Protein AF-A0A3D3H3L8-F1 (afdb_monomer_lite)

Sequence (77 aa):
PRSLPLWLPAAYAGFARRRADAFGSTGGTTRPLAMTVTRTLEDELKRGVDRPRRAGLTQADEFEIIRTIMATRNDTE

Radius of gyration: 18.62 Å; chains: 1; bounding box: 47×22×41 Å

pLDDT: mean 89.96, std 7.77, range [53.28, 98.19]

Secondary structure (DSSP, 8-state):
---------GGGGGGG----HHHHHTT-----HHHHHHHHHHHHHHH-TTSPPSSS--HHHHHHHHHHHHHHHHT--

Foldseek 3Di:
DADDPDDDDPVVPVVPDDDCVVCVVVVHDDDDPVVVVVVVVVVCVVVDVQDDDPYHDHPVRVVVVVVVVVVVVVVVD

Structure (mmCIF, N/CA/C/O backbone):
data_AF-A0A3D3H3L8-F1
#
_entry.id   AF-A0A3D3H3L8-F1
#
loop_
_atom_site.group_PDB
_atom_site.id
_atom_site.type_symbol
_atom_site.label_atom_id
_atom_site.label_alt_id
_atom_site.label_comp_id
_atom_site.label_asym_id
_atom_site.label_entity_id
_atom_site.label_seq_id
_atom_site.pdbx_PDB_ins_code
_atom_site.Cartn_x
_atom_site.Cartn_y
_atom_site.Cartn_z
_atom_site.occupancy
_atom_site.B_iso_or_equiv
_atom_site.auth_seq_id
_atom_site.auth_comp_id
_atom_site.auth_asym_id
_atom_site.auth_atom_id
_atom_site.pdbx_PDB_model_num
ATOM 1 N N . PRO A 1 1 ? -0.252 10.594 14.155 1.00 74.81 1 PRO A N 1
ATOM 2 C CA . PRO A 1 1 ? -1.564 11.048 13.624 1.00 74.81 1 PRO A CA 1
ATOM 3 C C . PRO A 1 1 ? -2.467 9.849 13.309 1.00 74.81 1 PRO A C 1
ATOM 5 O O . PRO A 1 1 ? -1.997 8.926 12.650 1.00 74.81 1 PRO A O 1
ATOM 8 N N . ARG A 1 2 ? -3.726 9.857 13.778 1.00 82.94 2 ARG A N 1
ATOM 9 C CA . ARG A 1 2 ? -4.726 8.841 13.410 1.00 82.94 2 ARG A CA 1
ATOM 10 C C . ARG A 1 2 ? -5.237 9.131 12.002 1.00 82.94 2 ARG A C 1
ATOM 12 O O . ARG A 1 2 ? -5.800 10.194 11.763 1.00 82.94 2 ARG A O 1
ATOM 19 N N . SER A 1 3 ? -5.031 8.202 11.079 1.00 86.81 3 SER A N 1
ATOM 20 C CA . SER A 1 3 ? -5.462 8.337 9.686 1.00 86.81 3 SER A CA 1
ATOM 21 C C . SER A 1 3 ? -5.952 7.000 9.154 1.00 86.81 3 SER A C 1
ATOM 23 O O . SER A 1 3 ? -5.343 5.968 9.433 1.00 86.81 3 SER A O 1
ATOM 25 N N . LEU A 1 4 ? -7.015 7.027 8.357 1.00 82.94 4 LEU A N 1
ATOM 26 C CA . LEU A 1 4 ? -7.487 5.857 7.624 1.00 82.94 4 LEU A CA 1
ATOM 27 C C . LEU A 1 4 ? -6.814 5.781 6.246 1.00 82.94 4 LEU A C 1
ATOM 29 O O . LEU A 1 4 ? -6.410 6.820 5.713 1.00 82.94 4 LEU A O 1
ATOM 33 N N . PRO A 1 5 ? -6.696 4.577 5.654 1.00 81.44 5 PRO A N 1
ATOM 34 C CA . PRO A 1 5 ? -6.344 4.451 4.248 1.00 81.44 5 PRO A CA 1
ATOM 35 C C . PRO A 1 5 ? -7.308 5.276 3.391 1.00 81.44 5 PRO A C 1
ATOM 37 O O . PRO A 1 5 ? -8.510 5.322 3.659 1.00 81.44 5 PRO A O 1
ATOM 40 N N . LEU A 1 6 ? -6.783 5.927 2.356 1.00 84.31 6 LEU A N 1
ATOM 41 C CA . LEU A 1 6 ? -7.611 6.636 1.390 1.00 84.31 6 LEU A CA 1
ATOM 42 C C . LEU A 1 6 ? -8.390 5.613 0.552 1.00 84.31 6 LEU A C 1
ATOM 44 O O . LEU A 1 6 ? -7.800 4.903 -0.260 1.00 84.31 6 LEU A O 1
ATOM 48 N N . TRP A 1 7 ? -9.709 5.575 0.725 1.00 82.50 7 TRP A N 1
ATOM 49 C CA . TRP A 1 7 ? -10.622 4.808 -0.120 1.00 82.50 7 TRP A CA 1
ATOM 50 C C . TRP A 1 7 ? -11.311 5.755 -1.094 1.00 82.50 7 TRP A C 1
ATOM 52 O O . TRP A 1 7 ? -11.965 6.711 -0.683 1.00 82.50 7 TRP A O 1
ATOM 62 N N . LEU A 1 8 ? -11.147 5.503 -2.391 1.00 85.56 8 LEU A N 1
ATOM 63 C CA . LEU A 1 8 ? -11.756 6.315 -3.438 1.00 85.56 8 LEU A CA 1
ATOM 64 C C . LEU A 1 8 ? -12.906 5.549 -4.094 1.00 85.56 8 LEU A C 1
ATOM 66 O O . LEU A 1 8 ? -12.730 4.375 -4.430 1.00 85.56 8 LEU A O 1
ATOM 70 N N . PRO A 1 9 ? -14.059 6.195 -4.337 1.00 89.62 9 PRO A N 1
ATOM 71 C CA . PRO A 1 9 ? -15.102 5.612 -5.170 1.00 89.62 9 PRO A CA 1
ATOM 72 C C . PRO A 1 9 ? -14.585 5.333 -6.586 1.00 89.62 9 PRO A C 1
ATOM 74 O O . PRO A 1 9 ? -13.722 6.054 -7.092 1.00 89.62 9 PRO A O 1
ATOM 77 N N . ALA A 1 10 ? -15.166 4.338 -7.263 1.00 88.44 10 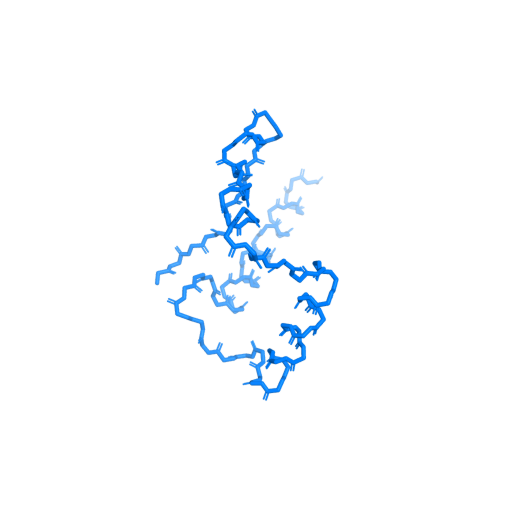ALA A N 1
ATOM 78 C CA . ALA A 1 10 ? -14.751 3.932 -8.611 1.00 88.44 10 ALA A CA 1
ATOM 79 C C . ALA A 1 10 ? -14.761 5.091 -9.629 1.00 88.44 10 ALA A C 1
ATOM 81 O O . ALA A 1 10 ? -13.884 5.167 -10.488 1.00 88.44 10 ALA A O 1
ATOM 82 N N . ALA A 1 11 ? -15.690 6.044 -9.479 1.00 93.12 11 ALA A N 1
ATOM 83 C CA . ALA A 1 11 ? -15.763 7.257 -10.298 1.00 93.12 11 ALA A CA 1
ATOM 84 C C . ALA A 1 11 ? -14.480 8.116 -10.252 1.00 93.12 11 ALA A C 1
ATOM 86 O O . ALA A 1 11 ? -14.206 8.872 -11.180 1.00 93.12 11 ALA A O 1
ATOM 87 N N . TYR A 1 12 ? -13.660 7.973 -9.206 1.00 91.44 12 TYR A N 1
ATOM 88 C CA . TYR A 1 12 ? -12.414 8.711 -9.004 1.00 91.44 12 TYR A CA 1
ATOM 89 C C . TYR A 1 12 ? -11.160 7.876 -9.300 1.00 91.44 12 TYR A C 1
ATOM 91 O O . TYR A 1 12 ? -10.064 8.246 -8.879 1.00 91.44 12 TYR A O 1
ATOM 99 N N . ALA A 1 13 ? -11.270 6.783 -10.066 1.00 84.62 13 ALA A N 1
ATOM 100 C CA . ALA A 1 13 ? -10.125 5.938 -10.434 1.00 84.62 13 ALA A CA 1
ATOM 101 C C . ALA A 1 13 ? -8.967 6.720 -11.096 1.00 84.62 13 ALA A C 1
ATOM 103 O O . ALA A 1 13 ? -7.799 6.347 -10.972 1.00 84.62 13 ALA A O 1
ATOM 104 N N . GLY A 1 14 ? -9.266 7.844 -11.757 1.00 87.44 14 GLY A N 1
ATOM 105 C CA . GLY A 1 14 ? -8.263 8.735 -12.345 1.00 87.44 14 GLY A CA 1
ATOM 106 C C . GLY A 1 14 ? -7.344 9.431 -11.331 1.00 87.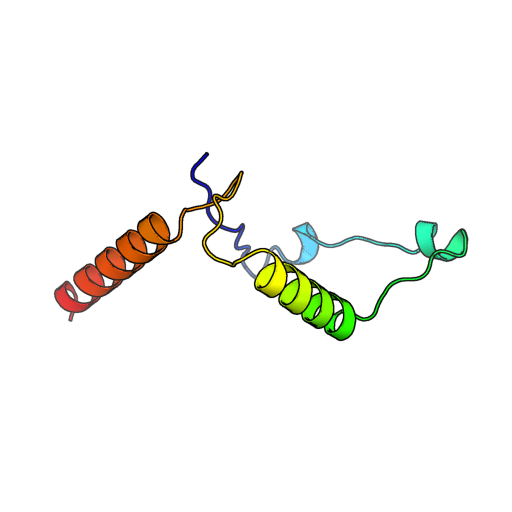44 14 GLY A C 1
ATOM 107 O O . GLY A 1 14 ? -6.225 9.786 -11.694 1.00 87.44 14 GLY A O 1
ATOM 108 N N . PHE A 1 15 ? -7.758 9.582 -10.066 1.00 88.25 15 PHE A N 1
ATOM 109 C CA . PHE A 1 15 ? -7.008 10.317 -9.035 1.00 88.25 15 PHE A CA 1
ATOM 110 C C . PHE A 1 15 ? -5.589 9.761 -8.826 1.00 88.25 15 PHE A C 1
ATOM 112 O O . PHE A 1 15 ? -4.604 10.504 -8.742 1.00 88.25 15 PHE A O 1
ATOM 119 N N . ALA A 1 16 ? -5.471 8.432 -8.793 1.00 84.25 16 ALA A N 1
ATOM 120 C CA . ALA A 1 16 ? -4.205 7.730 -8.604 1.00 84.25 16 ALA A CA 1
ATOM 121 C C . ALA A 1 16 ? -3.494 7.384 -9.927 1.00 84.25 16 ALA A C 1
ATOM 123 O O . ALA A 1 16 ? -2.427 6.772 -9.901 1.00 84.25 16 ALA A O 1
ATOM 124 N N . ARG A 1 17 ? -4.040 7.766 -11.093 1.00 87.31 17 ARG A N 1
ATOM 125 C CA . ARG A 1 17 ? -3.425 7.446 -12.388 1.00 87.31 17 ARG A CA 1
ATOM 126 C C . ARG A 1 17 ? -2.088 8.174 -12.518 1.00 87.31 17 ARG A C 1
ATOM 128 O O . ARG A 1 17 ? -1.993 9.382 -12.298 1.00 87.31 17 ARG A O 1
ATOM 135 N N . ARG A 1 18 ? -1.044 7.431 -12.876 1.00 87.56 18 ARG A N 1
ATOM 136 C CA . ARG A 1 18 ? 0.303 7.946 -13.142 1.00 87.56 18 ARG A CA 1
ATOM 137 C C . ARG A 1 18 ? 0.821 7.323 -14.435 1.00 87.56 18 ARG A C 1
ATOM 139 O O . ARG A 1 18 ? 0.494 6.177 -14.739 1.00 87.56 18 ARG A O 1
ATOM 146 N N . ARG A 1 19 ? 1.604 8.083 -15.203 1.00 90.88 19 ARG A N 1
ATOM 147 C CA . ARG A 1 19 ? 2.403 7.567 -16.324 1.00 90.88 19 ARG A CA 1
ATOM 148 C C . ARG A 1 19 ? 3.854 7.458 -15.868 1.00 90.88 19 ARG A C 1
ATOM 150 O O . ARG A 1 19 ? 4.327 8.325 -15.140 1.00 90.88 19 ARG A O 1
ATOM 157 N N . ALA A 1 20 ? 4.523 6.386 -16.275 1.00 91.50 20 ALA A N 1
ATOM 158 C CA . ALA A 1 20 ? 5.924 6.107 -15.948 1.00 91.50 20 ALA A CA 1
ATOM 159 C C . ALA A 1 20 ? 6.785 5.926 -17.212 1.00 91.50 20 ALA A C 1
ATOM 161 O O . ALA A 1 20 ? 7.872 5.361 -17.162 1.00 9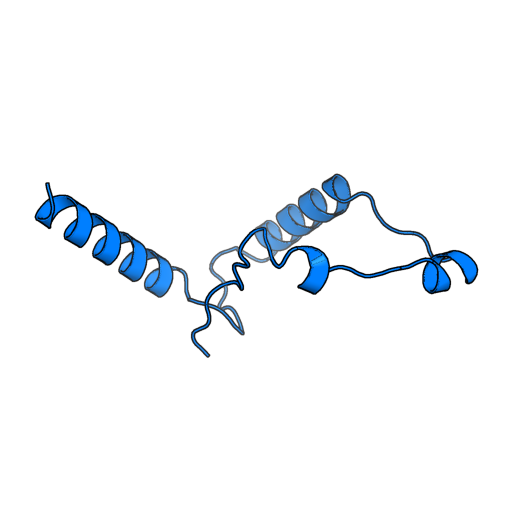1.50 20 ALA A O 1
ATOM 162 N N . ASP A 1 21 ? 6.295 6.400 -18.354 1.00 94.31 21 ASP A N 1
ATOM 163 C CA . ASP A 1 21 ? 6.986 6.374 -19.643 1.00 94.31 21 ASP A CA 1
ATOM 164 C C . ASP A 1 21 ? 8.296 7.163 -19.622 1.00 94.31 21 ASP A C 1
ATOM 166 O O . ASP A 1 21 ? 9.300 6.663 -20.116 1.00 94.31 21 ASP A O 1
ATOM 170 N N . ALA A 1 22 ? 8.320 8.334 -18.979 1.00 95.56 22 ALA A N 1
ATOM 171 C CA . ALA A 1 22 ? 9.552 9.099 -18.791 1.00 95.56 22 ALA A CA 1
ATOM 172 C C . ALA A 1 22 ? 10.628 8.272 -18.057 1.00 95.56 22 ALA A C 1
ATOM 174 O O . ALA A 1 22 ? 11.763 8.194 -18.516 1.00 95.56 22 ALA A O 1
ATOM 175 N N . PHE A 1 23 ? 10.258 7.573 -16.980 1.00 94.75 23 PHE A N 1
ATOM 176 C CA . PHE A 1 23 ? 11.166 6.680 -16.249 1.00 94.75 23 PHE A CA 1
ATOM 177 C C . PHE A 1 23 ? 11.631 5.490 -17.101 1.00 94.75 23 PHE A C 1
ATOM 179 O O . PHE A 1 23 ? 12.805 5.129 -17.078 1.00 94.75 23 PHE A O 1
ATOM 186 N N . GLY A 1 24 ? 10.734 4.903 -17.897 1.00 95.06 24 GLY A N 1
ATOM 187 C CA . GLY A 1 24 ? 11.101 3.845 -18.841 1.00 95.06 24 GLY A CA 1
ATOM 188 C C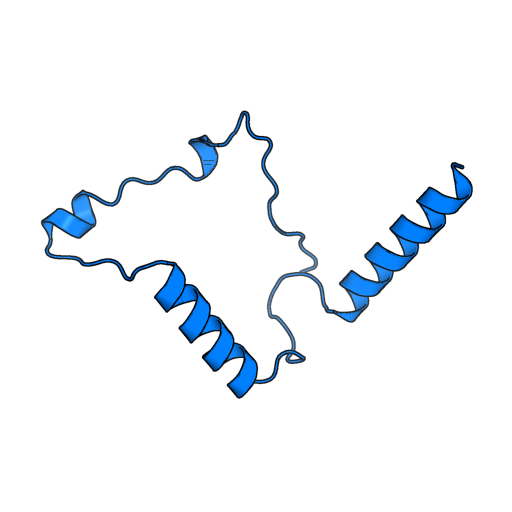 . GLY A 1 24 ? 12.075 4.335 -19.917 1.00 95.06 24 GLY A C 1
ATOM 189 O O . GLY A 1 24 ? 13.034 3.641 -20.245 1.00 95.06 24 GLY A O 1
ATOM 190 N N . SER A 1 25 ? 11.883 5.558 -20.419 1.00 96.81 25 SER A N 1
ATOM 191 C CA . SER A 1 25 ? 12.729 6.147 -21.466 1.00 96.81 25 SER A CA 1
ATOM 192 C C . SER A 1 25 ? 14.168 6.408 -21.013 1.00 96.81 25 SER A C 1
ATOM 194 O O . SER A 1 25 ? 15.078 6.383 -21.835 1.00 96.81 25 SER A O 1
ATOM 196 N N . THR A 1 26 ? 14.400 6.576 -19.706 1.00 97.12 26 THR A N 1
ATOM 197 C CA . TH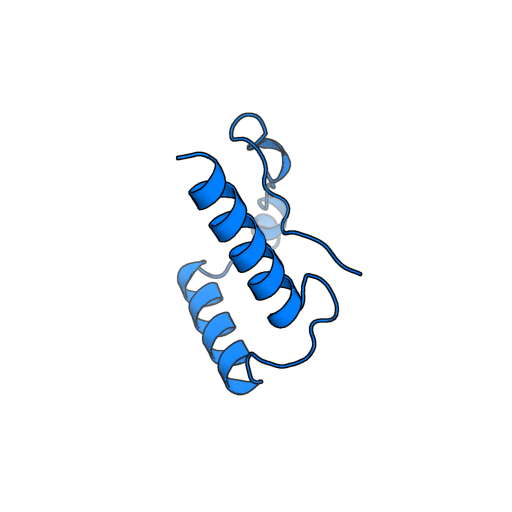R A 1 26 ? 15.747 6.681 -19.122 1.00 97.12 26 THR A CA 1
ATOM 198 C C . THR A 1 26 ? 16.382 5.315 -18.828 1.00 97.12 26 THR A C 1
ATOM 200 O O . THR A 1 26 ? 17.393 5.252 -18.134 1.00 97.12 26 THR A O 1
ATOM 203 N N . GLY A 1 27 ? 15.782 4.209 -19.288 1.00 97.50 27 GLY A N 1
ATOM 204 C CA . GLY A 1 27 ? 16.229 2.840 -18.996 1.00 97.50 27 GLY A CA 1
ATOM 205 C C . GLY A 1 27 ? 15.747 2.288 -17.648 1.00 97.50 27 GLY A C 1
ATOM 206 O O . GLY A 1 27 ? 16.228 1.249 -17.195 1.00 97.50 27 GLY A O 1
ATOM 207 N N . GLY A 1 28 ? 14.808 2.968 -16.985 1.00 96.25 28 GLY A N 1
ATOM 208 C CA . GLY A 1 28 ? 14.233 2.521 -15.723 1.00 96.25 28 GLY A CA 1
ATOM 209 C C . GLY A 1 28 ? 13.400 1.250 -15.887 1.00 96.25 28 GLY A C 1
ATOM 210 O O . GLY A 1 28 ? 12.620 1.109 -16.828 1.00 96.25 28 GLY A O 1
ATOM 211 N N . THR A 1 29 ? 13.528 0.323 -14.938 1.00 94.94 29 THR A N 1
ATOM 212 C CA 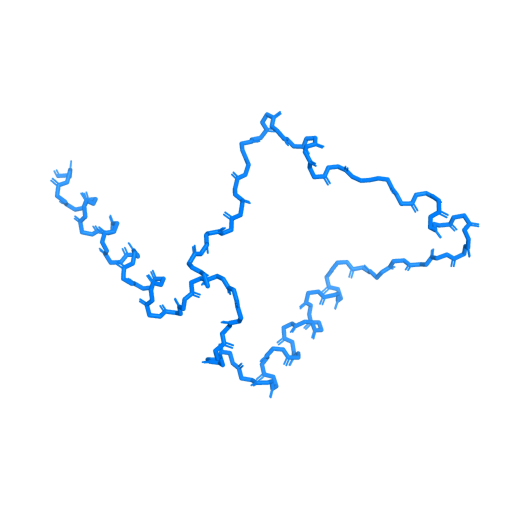. THR A 1 29 ? 12.738 -0.915 -14.904 1.00 94.94 29 THR A CA 1
ATOM 213 C C . THR A 1 29 ? 11.863 -0.961 -13.659 1.00 94.94 29 THR A C 1
ATOM 215 O O . THR A 1 29 ? 12.221 -0.447 -12.597 1.00 94.94 29 THR A O 1
ATOM 218 N N . THR A 1 30 ? 10.680 -1.563 -13.788 1.00 92.31 30 THR A N 1
ATOM 219 C CA . THR A 1 30 ? 9.771 -1.777 -12.658 1.00 92.31 30 THR A CA 1
ATOM 220 C C . THR A 1 30 ? 9.797 -3.234 -12.228 1.00 92.31 30 THR A C 1
ATOM 222 O O . THR A 1 30 ? 10.020 -4.147 -13.022 1.00 92.31 30 THR A O 1
ATOM 225 N N . ARG A 1 31 ? 9.580 -3.456 -10.933 1.00 94.25 31 ARG A N 1
ATOM 226 C CA . ARG A 1 31 ? 9.455 -4.795 -10.371 1.00 94.25 31 ARG A CA 1
ATOM 227 C C . ARG A 1 31 ? 8.011 -5.287 -10.527 1.00 94.25 31 ARG A C 1
ATOM 229 O O . ARG A 1 31 ? 7.107 -4.522 -10.186 1.00 94.25 31 ARG A O 1
ATOM 236 N N . PRO A 1 32 ? 7.774 -6.553 -10.922 1.00 95.69 32 PRO A N 1
ATOM 237 C CA . PRO A 1 32 ? 6.442 -7.146 -10.864 1.00 95.69 32 PRO A CA 1
ATOM 238 C C . PRO A 1 32 ? 5.797 -6.968 -9.485 1.00 95.69 32 PRO A C 1
ATOM 240 O O . PRO A 1 32 ? 6.445 -7.185 -8.456 1.00 95.69 32 PRO A O 1
ATOM 243 N N . LEU A 1 33 ? 4.515 -6.596 -9.461 1.00 94.69 33 LEU A N 1
ATOM 244 C CA . LEU A 1 33 ? 3.798 -6.295 -8.219 1.00 94.69 33 LEU A CA 1
ATOM 245 C C . LEU A 1 33 ? 3.824 -7.477 -7.244 1.00 94.69 33 LEU A C 1
ATOM 247 O O . LEU A 1 33 ? 4.149 -7.284 -6.078 1.00 94.69 33 LEU A O 1
ATOM 251 N N . ALA A 1 34 ? 3.573 -8.695 -7.730 1.00 97.50 34 ALA A N 1
ATOM 252 C CA . ALA A 1 34 ? 3.590 -9.904 -6.905 1.00 97.50 34 ALA A CA 1
ATOM 253 C C . ALA A 1 34 ? 4.936 -10.104 -6.183 1.00 97.50 34 ALA A C 1
ATOM 255 O O . ALA A 1 34 ? 4.968 -10.418 -4.992 1.00 97.50 34 ALA A O 1
ATOM 256 N N . MET A 1 35 ? 6.056 -9.841 -6.870 1.00 98.00 35 MET A N 1
ATOM 257 C CA . MET A 1 35 ? 7.381 -9.934 -6.254 1.00 98.00 35 MET A CA 1
ATOM 258 C C . MET A 1 35 ? 7.609 -8.816 -5.233 1.00 98.00 35 MET A C 1
ATOM 260 O O . MET A 1 35 ? 8.212 -9.055 -4.190 1.00 98.00 35 MET A O 1
ATOM 264 N N . THR A 1 36 ? 7.130 -7.602 -5.511 1.00 97.25 36 THR A N 1
ATOM 265 C CA . THR A 1 36 ? 7.189 -6.496 -4.545 1.00 97.25 36 THR A CA 1
ATOM 266 C C . THR A 1 36 ? 6.403 -6.836 -3.279 1.00 97.25 36 THR A C 1
ATOM 268 O O . THR A 1 36 ? 6.964 -6.748 -2.194 1.00 97.25 36 THR A O 1
ATOM 271 N N . VAL A 1 37 ? 5.159 -7.307 -3.412 1.00 97.88 37 VAL A N 1
ATOM 272 C CA . VAL A 1 37 ? 4.295 -7.684 -2.280 1.00 97.88 37 VAL A CA 1
ATOM 273 C C . VAL A 1 37 ? 4.928 -8.792 -1.441 1.00 97.88 37 VAL A C 1
ATOM 275 O O . VAL A 1 37 ? 5.010 -8.654 -0.225 1.00 97.88 37 VAL A O 1
ATOM 278 N N . THR A 1 38 ? 5.436 -9.847 -2.083 1.00 98.19 38 THR A N 1
ATOM 279 C CA . THR A 1 38 ? 6.068 -10.979 -1.382 1.00 98.19 38 THR A CA 1
ATOM 280 C C . THR A 1 38 ? 7.267 -10.516 -0.555 1.00 98.19 38 THR A C 1
ATOM 282 O O . THR A 1 38 ? 7.348 -10.789 0.638 1.00 98.19 38 THR A O 1
ATOM 285 N N . ARG A 1 39 ? 8.166 -9.731 -1.158 1.00 97.88 39 ARG A N 1
ATOM 286 C CA . ARG A 1 39 ? 9.363 -9.227 -0.468 1.00 97.88 39 ARG A CA 1
ATOM 287 C C . ARG A 1 39 ? 9.028 -8.247 0.650 1.00 97.88 39 ARG A C 1
ATOM 289 O O . ARG A 1 39 ? 9.700 -8.256 1.675 1.00 97.88 39 ARG A O 1
ATOM 296 N N . THR A 1 40 ? 8.020 -7.397 0.454 1.00 96.44 40 THR A N 1
ATOM 297 C CA . THR A 1 40 ? 7.536 -6.506 1.511 1.00 96.44 40 THR A CA 1
ATOM 298 C C . THR A 1 40 ? 6.993 -7.317 2.680 1.00 96.44 40 THR A C 1
ATOM 300 O O . THR A 1 40 ? 7.371 -7.040 3.810 1.00 96.44 40 THR A O 1
ATOM 303 N N . LEU A 1 41 ? 6.178 -8.346 2.430 1.00 96.75 41 LEU A N 1
ATOM 304 C CA . LEU A 1 41 ? 5.665 -9.210 3.493 1.00 96.75 41 LEU A CA 1
ATOM 305 C C . LEU A 1 41 ? 6.800 -9.896 4.267 1.00 96.75 41 LEU A C 1
ATOM 307 O O . LEU A 1 41 ? 6.802 -9.875 5.493 1.00 96.75 41 LEU A O 1
ATOM 311 N N . GLU A 1 42 ? 7.792 -10.454 3.571 1.00 98.12 42 GLU A N 1
ATOM 312 C CA . GLU A 1 42 ? 8.958 -11.071 4.214 1.00 98.12 42 GLU A CA 1
ATOM 313 C C . GLU A 1 42 ? 9.743 -10.089 5.097 1.00 98.12 42 GLU A C 1
ATOM 315 O O . GLU A 1 42 ? 10.163 -10.447 6.197 1.00 98.12 42 GLU A O 1
ATOM 320 N N . ASP A 1 43 ? 9.967 -8.862 4.622 1.00 96.81 43 ASP A N 1
ATOM 321 C CA . ASP A 1 43 ? 10.662 -7.818 5.382 1.00 96.81 43 ASP A CA 1
ATOM 322 C C . ASP A 1 43 ? 9.846 -7.374 6.607 1.00 96.81 43 ASP A C 1
ATOM 324 O O . ASP A 1 43 ? 10.390 -7.259 7.705 1.00 96.81 43 ASP A O 1
ATOM 328 N N . GLU A 1 44 ? 8.531 -7.209 6.454 1.00 95.00 44 GLU A N 1
ATOM 329 C CA . GLU A 1 44 ? 7.619 -6.862 7.547 1.00 95.00 44 GLU A CA 1
ATOM 330 C C . GLU A 1 44 ? 7.602 -7.927 8.646 1.00 95.00 44 GLU A C 1
ATOM 332 O O . GLU A 1 44 ? 7.704 -7.593 9.828 1.00 95.00 44 GLU A O 1
ATOM 337 N N . LEU A 1 45 ? 7.542 -9.206 8.265 1.00 95.94 45 LEU A N 1
ATOM 338 C CA . LEU A 1 45 ? 7.590 -10.321 9.209 1.00 95.94 45 LEU A CA 1
ATOM 339 C C . LEU A 1 45 ? 8.925 -10.361 9.962 1.00 95.94 45 LEU A C 1
ATOM 341 O O . LEU A 1 45 ? 8.931 -10.513 11.181 1.00 95.94 45 LEU A O 1
ATOM 345 N N . LYS A 1 46 ? 10.052 -10.154 9.268 1.00 97.19 46 LYS A N 1
ATOM 346 C CA . LYS A 1 46 ? 11.389 -10.111 9.892 1.00 97.19 46 LYS A CA 1
ATOM 347 C C . LYS A 1 46 ? 11.540 -8.973 10.900 1.00 97.19 46 LYS A C 1
ATOM 349 O O . LYS A 1 46 ? 12.241 -9.130 11.894 1.00 97.19 46 LYS A O 1
ATOM 354 N N . ARG A 1 47 ? 10.906 -7.826 10.647 1.00 93.38 47 ARG A N 1
ATOM 355 C CA . ARG A 1 47 ? 10.930 -6.658 11.545 1.00 93.38 47 ARG A CA 1
ATOM 356 C C . ARG A 1 47 ? 9.953 -6.769 12.717 1.00 93.38 47 ARG A C 1
ATOM 358 O O . ARG A 1 47 ? 10.046 -5.959 13.636 1.00 93.38 47 ARG A O 1
ATOM 365 N N . GLY A 1 48 ? 9.019 -7.717 12.669 1.00 93.50 48 GLY A N 1
ATOM 366 C CA . GLY A 1 48 ? 7.886 -7.803 13.583 1.00 93.50 48 GLY A CA 1
ATOM 367 C C . GLY A 1 48 ? 6.733 -6.890 13.154 1.00 93.50 48 GLY A C 1
ATOM 368 O O . GLY A 1 48 ? 6.921 -5.710 12.827 1.00 93.50 48 GLY A O 1
ATOM 369 N N . VAL A 1 49 ? 5.522 -7.449 13.162 1.00 88.69 49 VAL A N 1
ATOM 370 C CA . VAL A 1 49 ? 4.298 -6.782 12.682 1.00 88.69 49 VAL A CA 1
ATOM 371 C C . VAL A 1 49 ? 3.638 -5.880 13.730 1.00 88.69 49 VAL A C 1
ATOM 373 O O . VAL A 1 49 ? 2.866 -4.997 13.362 1.00 88.69 49 VAL A O 1
ATOM 376 N N . ASP A 1 50 ? 4.007 -6.029 15.005 1.00 86.00 50 ASP A N 1
ATOM 377 C CA . ASP A 1 50 ? 3.432 -5.273 16.130 1.00 86.00 50 ASP A CA 1
ATOM 378 C C . ASP A 1 50 ? 4.191 -3.976 16.449 1.00 86.00 50 ASP A C 1
ATOM 380 O O . ASP A 1 50 ? 3.880 -3.262 17.404 1.00 86.00 50 ASP A O 1
ATOM 384 N N . ARG A 1 51 ? 5.216 -3.648 15.656 1.00 87.19 51 ARG A N 1
ATOM 385 C CA . ARG A 1 51 ? 6.027 -2.450 15.885 1.00 87.19 51 ARG A CA 1
ATOM 386 C C . ARG A 1 51 ? 5.188 -1.165 15.740 1.00 87.19 51 ARG A C 1
ATOM 388 O O . ARG A 1 51 ? 4.333 -1.090 14.850 1.00 87.19 51 ARG A O 1
ATOM 395 N N . PRO A 1 52 ? 5.467 -0.107 16.530 1.00 82.38 52 PRO A N 1
ATOM 396 C CA . PRO A 1 52 ? 4.760 1.164 16.409 1.00 82.38 52 PRO A CA 1
ATOM 397 C C . PRO A 1 52 ? 4.865 1.753 14.996 1.00 82.38 52 PRO A C 1
ATOM 399 O O . PRO A 1 52 ? 5.960 1.958 14.465 1.00 82.38 52 PRO A O 1
ATOM 402 N N . ARG A 1 53 ? 3.719 2.060 14.380 1.00 80.31 53 ARG A N 1
ATOM 403 C CA . ARG A 1 53 ? 3.666 2.724 13.071 1.00 80.31 53 ARG A CA 1
ATOM 404 C C . ARG A 1 53 ? 3.792 4.239 13.245 1.00 80.31 53 ARG A C 1
ATOM 406 O O . ARG A 1 53 ? 3.190 4.827 14.138 1.00 80.31 53 ARG A O 1
ATOM 413 N N . ARG A 1 54 ? 4.544 4.899 12.355 1.00 84.50 54 ARG A N 1
ATOM 414 C CA . ARG A 1 54 ? 4.696 6.374 12.361 1.00 84.50 54 ARG A CA 1
ATOM 415 C C . ARG A 1 54 ? 3.427 7.111 11.910 1.00 84.50 54 ARG A C 1
ATOM 417 O O . ARG A 1 54 ? 3.276 8.302 12.175 1.00 84.50 54 ARG A O 1
ATOM 424 N N . ALA A 1 55 ? 2.541 6.414 11.207 1.00 86.50 55 ALA A N 1
ATOM 425 C CA . ALA A 1 55 ? 1.286 6.925 10.678 1.00 86.50 55 ALA A CA 1
ATOM 426 C C . ALA A 1 55 ? 0.253 5.795 10.610 1.00 86.50 55 ALA A C 1
ATOM 428 O O . ALA A 1 55 ? 0.616 4.618 10.650 1.00 86.50 55 ALA A O 1
ATOM 429 N N . GLY A 1 56 ? -1.017 6.164 10.460 1.00 88.12 56 GLY A N 1
ATOM 430 C CA . GLY A 1 56 ? -2.121 5.213 10.475 1.00 88.12 56 GLY A CA 1
ATOM 431 C C . GLY A 1 56 ? -2.658 4.953 11.877 1.00 88.12 56 GLY A C 1
ATOM 432 O O . GLY A 1 56 ? -2.269 5.600 12.851 1.00 88.12 56 GLY A O 1
ATOM 433 N N . LEU A 1 57 ? -3.599 4.021 11.949 1.00 89.44 57 LEU A N 1
ATOM 434 C CA . LEU A 1 57 ? -4.119 3.514 13.207 1.00 89.44 57 LEU A CA 1
ATOM 435 C C . LEU A 1 57 ? -3.170 2.468 13.795 1.00 89.44 57 LEU A C 1
ATOM 437 O O . LEU A 1 57 ? -2.464 1.759 13.070 1.00 89.44 57 LEU A O 1
ATOM 441 N N . THR A 1 58 ? -3.145 2.394 15.124 1.00 87.88 58 THR A N 1
ATOM 442 C CA . THR A 1 58 ? -2.550 1.248 15.810 1.00 87.88 58 THR A CA 1
ATOM 443 C C . THR A 1 58 ? -3.466 0.036 15.663 1.00 87.88 58 THR A C 1
ATOM 445 O O . THR A 1 58 ? -4.664 0.181 15.430 1.00 87.88 58 THR A O 1
ATOM 448 N N . GLN A 1 59 ? -2.930 -1.170 15.846 1.00 86.94 59 GLN A N 1
ATOM 449 C CA . GLN A 1 59 ? -3.744 -2.386 15.824 1.00 86.94 59 GLN A CA 1
ATOM 450 C C . GLN A 1 59 ? -4.863 -2.343 16.886 1.00 86.94 59 GLN A C 1
ATOM 452 O O . GLN A 1 59 ? -5.988 -2.752 16.619 1.00 86.94 59 GLN A O 1
ATOM 457 N N . ALA A 1 60 ? -4.582 -1.784 18.069 1.00 89.75 60 ALA A N 1
ATOM 458 C CA . ALA A 1 60 ? -5.580 -1.592 19.120 1.00 89.75 60 ALA A CA 1
ATOM 459 C C . ALA A 1 60 ? -6.709 -0.641 18.683 1.00 89.75 60 ALA A C 1
ATOM 461 O O . ALA A 1 60 ? -7.882 -0.951 18.890 1.00 89.75 60 ALA A O 1
ATOM 462 N N . ASP A 1 61 ? -6.362 0.473 18.030 1.00 90.88 61 ASP A N 1
ATOM 463 C CA . ASP A 1 61 ? -7.346 1.409 17.476 1.00 90.88 61 ASP A CA 1
ATOM 464 C C . ASP A 1 61 ? -8.189 0.768 16.364 1.00 90.88 61 ASP A C 1
ATOM 466 O O . ASP A 1 61 ? -9.392 1.010 16.290 1.00 90.88 61 ASP A O 1
ATOM 470 N N . GLU A 1 62 ? -7.570 -0.034 15.490 1.00 90.31 62 GLU A N 1
ATOM 471 C CA . GLU A 1 62 ? -8.272 -0.766 14.429 1.00 90.31 62 GLU A CA 1
ATOM 472 C C . GLU A 1 62 ? -9.282 -1.757 15.025 1.00 90.31 62 GLU A C 1
ATOM 474 O O . GLU A 1 62 ? -10.448 -1.760 14.625 1.00 90.31 62 GLU A O 1
ATOM 479 N N . PHE A 1 63 ? -8.874 -2.545 16.025 1.00 92.31 63 PHE A N 1
ATOM 480 C CA . PHE A 1 63 ? -9.769 -3.478 16.711 1.00 92.31 63 PHE A CA 1
ATOM 481 C C . PHE A 1 63 ? -10.940 -2.778 17.396 1.00 92.31 63 PHE A C 1
ATOM 483 O O . PHE A 1 63 ? -12.057 -3.290 17.359 1.00 92.31 63 PHE A O 1
ATOM 490 N N . GLU A 1 64 ? -10.708 -1.615 17.999 1.00 94.50 64 GLU A N 1
ATOM 491 C CA . GLU A 1 64 ? -11.774 -0.855 18.645 1.00 94.50 64 GLU A CA 1
ATOM 492 C C . GLU A 1 64 ? -12.830 -0.366 17.648 1.00 94.50 64 GLU A C 1
ATOM 494 O O . GLU A 1 64 ? -14.032 -0.479 17.898 1.00 94.50 64 GLU A O 1
ATOM 499 N N . ILE A 1 65 ? -12.394 0.098 16.475 1.00 92.25 65 ILE A N 1
ATOM 500 C CA . ILE A 1 65 ? -13.305 0.500 15.398 1.00 92.25 65 ILE A CA 1
ATOM 501 C C . ILE A 1 65 ? -14.102 -0.704 14.893 1.00 92.25 65 ILE A C 1
ATOM 503 O O . ILE A 1 65 ? -15.317 -0.600 14.733 1.00 92.25 65 ILE A O 1
ATOM 507 N N . ILE A 1 66 ? -13.448 -1.848 14.666 1.00 94.00 66 ILE A N 1
ATOM 508 C CA . ILE A 1 66 ? -14.124 -3.070 14.207 1.00 94.00 66 ILE A CA 1
ATOM 509 C C . ILE A 1 66 ? -15.183 -3.507 15.222 1.00 94.00 66 ILE A C 1
ATOM 511 O O . ILE A 1 66 ? -16.322 -3.750 14.830 1.00 94.00 66 ILE A O 1
ATOM 515 N N . ARG A 1 67 ? -14.844 -3.545 16.518 1.00 96.88 67 ARG A N 1
ATOM 516 C CA . ARG A 1 67 ? -15.800 -3.877 17.586 1.00 96.88 67 ARG A CA 1
ATOM 517 C C . ARG A 1 67 ? -16.994 -2.929 17.593 1.00 96.88 67 ARG A C 1
ATOM 519 O O . ARG A 1 67 ? -18.127 -3.398 17.612 1.00 96.88 67 ARG A O 1
ATOM 526 N N . THR A 1 68 ? -16.739 -1.624 17.516 1.00 95.88 68 THR A N 1
ATOM 527 C CA . THR A 1 68 ? -17.795 -0.603 17.471 1.00 95.88 68 THR A CA 1
ATOM 528 C C . THR A 1 68 ? -18.729 -0.820 16.278 1.00 95.88 68 THR A C 1
ATOM 530 O O . THR A 1 68 ? -19.941 -0.880 16.454 1.00 95.88 68 THR A O 1
ATOM 533 N N . ILE A 1 69 ? -18.182 -1.013 15.071 1.00 94.94 69 ILE A N 1
ATOM 534 C CA . ILE A 1 69 ? -18.980 -1.238 13.853 1.00 94.94 69 ILE A CA 1
ATOM 535 C C . ILE A 1 69 ? -19.802 -2.529 13.952 1.00 94.94 69 ILE A C 1
ATOM 537 O O . ILE A 1 69 ? -20.953 -2.557 13.517 1.00 94.94 69 ILE A O 1
ATOM 541 N N . MET A 1 70 ? -19.225 -3.601 14.500 1.00 95.12 70 MET A N 1
ATOM 542 C CA . MET A 1 70 ? -19.933 -4.870 14.678 1.00 95.12 70 MET A CA 1
ATOM 543 C C . MET A 1 70 ? -21.083 -4.746 15.683 1.00 95.12 70 MET A C 1
ATOM 545 O O . MET A 1 70 ? -22.161 -5.263 15.413 1.00 95.12 70 MET A O 1
ATOM 549 N N . ALA A 1 71 ? -20.885 -4.027 16.792 1.00 91.88 71 ALA A N 1
ATOM 550 C CA . ALA A 1 71 ? -21.941 -3.771 17.770 1.00 91.88 71 ALA A CA 1
ATOM 551 C C . ALA A 1 71 ? -23.098 -2.963 17.158 1.00 91.88 71 ALA A C 1
ATOM 553 O O . ALA A 1 71 ? -24.240 -3.400 17.215 1.00 91.88 71 ALA A O 1
ATOM 554 N N . THR A 1 72 ? -22.802 -1.859 16.461 1.00 90.81 72 THR A N 1
ATOM 555 C CA . THR A 1 72 ? -23.834 -1.026 15.814 1.00 90.81 72 THR A CA 1
ATOM 556 C C . THR A 1 72 ? -24.655 -1.795 14.777 1.00 90.81 72 THR A C 1
ATOM 558 O O . THR A 1 72 ? -25.850 -1.553 14.631 1.00 90.81 72 THR A O 1
ATOM 561 N N . ARG A 1 73 ? -24.035 -2.728 14.044 1.00 86.50 73 ARG A N 1
ATOM 562 C CA . ARG A 1 73 ? -24.751 -3.580 13.083 1.00 86.50 73 ARG A CA 1
ATOM 563 C C . ARG A 1 73 ? -25.747 -4.513 13.763 1.00 86.50 73 ARG A C 1
ATOM 565 O O . ARG A 1 73 ? -26.856 -4.635 13.263 1.00 86.50 73 ARG A O 1
ATOM 572 N N . ASN A 1 74 ? -25.364 -5.108 14.890 1.00 80.56 74 ASN A N 1
ATOM 573 C CA . ASN A 1 74 ? -26.237 -5.998 15.655 1.00 80.56 74 ASN A CA 1
ATOM 574 C C . ASN A 1 74 ? -27.410 -5.254 16.315 1.00 80.56 74 ASN A C 1
ATOM 576 O O . ASN A 1 74 ? -28.434 -5.871 16.562 1.00 80.56 74 ASN A O 1
ATOM 580 N N . ASP A 1 75 ? -27.277 -3.951 16.580 1.00 70.69 75 ASP A N 1
ATOM 581 C CA . ASP A 1 75 ? -28.362 -3.120 17.127 1.00 70.69 75 ASP A CA 1
ATOM 582 C C . ASP A 1 75 ? -29.376 -2.661 16.055 1.00 70.69 75 ASP A C 1
ATOM 584 O O . ASP A 1 75 ? -30.407 -2.076 16.388 1.00 70.69 75 ASP A O 1
ATOM 588 N N . THR A 1 76 ? -29.068 -2.858 14.764 1.00 63.72 76 THR A N 1
ATOM 589 C CA . THR A 1 76 ? -29.898 -2.401 13.630 1.00 63.72 76 THR A CA 1
ATOM 590 C C . THR A 1 76 ? -30.678 -3.548 12.954 1.00 63.72 76 THR A C 1
ATOM 592 O O . THR A 1 76 ? -31.525 -3.274 12.103 1.00 63.72 76 THR A O 1
ATOM 595 N N . GLU A 1 77 ? -30.409 -4.808 13.320 1.00 53.28 77 GLU A N 1
ATOM 596 C CA . GLU A 1 77 ? -31.198 -6.005 12.955 1.00 53.28 77 GLU A CA 1
ATOM 597 C C . GLU A 1 77 ? -32.198 -6.374 14.060 1.00 53.28 77 GLU A C 1
ATOM 599 O O . GLU A 1 77 ? -33.322 -6.797 13.699 1.00 53.28 77 GLU A O 1
#